Protein AF-A0A8T3R596-F1 (afdb_monomer)

Sequence (151 aa):
DDLPDYHGGFSETDIDGLLQMLDVNSMGWAAFLAPIVMGNPDRPDLTSDLETTFCSIDPLMARQFAQVTFLADNRADLPKVTIPSLIIQCRDDAVASMDVGLFVHREVPDSTFRVIEATGHCPHVSHPQATVATIREYLAEQDRAGLVATP

Radius of gyration: 17.3 Å; Cα contacts (8 Å, |Δi|>4): 180; chains: 1; bounding box: 36×36×44 Å

Secondary structure (DSSP, 8-state):
-BTTTB--S--HHHHHHHHHHHHH-HHHHHHHHHHHHH--TT-HHHHHHHHHHHHHS-HHHHHHHHHHHHS---GGGGGG--S-EEEEEEEE-SSS-HHHHHHHHHHSTTEEEEEEEEESS-HHHHSHHHHHHHHHHHHHHHHHTT-S---

pLDDT: mean 93.58, std 8.23, range [47.66, 98.75]

Mean predicted aligned error: 4.13 Å

Structure (mmCIF, N/CA/C/O backbone):
data_AF-A0A8T3R596-F1
#
_entry.id   AF-A0A8T3R596-F1
#
loop_
_atom_site.group_PDB
_atom_site.id
_atom_site.type_symbol
_atom_site.label_atom_id
_atom_site.label_alt_id
_atom_site.label_comp_id
_atom_site.label_asym_id
_atom_site.label_entity_id
_atom_site.label_seq_id
_atom_site.pdbx_PDB_ins_code
_atom_site.Cartn_x
_atom_site.Cartn_y
_atom_site.Cartn_z
_atom_site.occupancy
_atom_site.B_iso_or_equiv
_atom_site.auth_seq_id
_atom_site.auth_comp_id
_atom_site.auth_asym_id
_atom_site.auth_atom_id
_atom_site.pdbx_PDB_model_num
ATOM 1 N N . ASP A 1 1 ? -2.476 -17.538 -3.553 1.00 83.19 1 ASP A N 1
ATOM 2 C CA . ASP A 1 1 ? -3.929 -17.691 -3.341 1.00 83.19 1 ASP A CA 1
ATOM 3 C C . ASP A 1 1 ? -4.226 -18.880 -2.456 1.00 83.19 1 ASP A C 1
ATOM 5 O O . ASP A 1 1 ? -3.567 -19.895 -2.618 1.00 83.19 1 ASP A O 1
ATOM 9 N N . ASP A 1 2 ? -5.240 -18.759 -1.600 1.00 84.19 2 ASP A N 1
ATOM 10 C CA . ASP A 1 2 ? -5.855 -19.874 -0.866 1.00 84.19 2 ASP A CA 1
ATOM 11 C C . ASP A 1 2 ? -7.365 -19.821 -1.121 1.00 84.19 2 ASP A C 1
ATOM 13 O O . ASP A 1 2 ? -8.157 -19.374 -0.290 1.00 84.19 2 ASP A O 1
ATOM 17 N N . LEU A 1 3 ? -7.763 -20.184 -2.342 1.00 83.00 3 LEU A N 1
ATOM 18 C CA . LEU A 1 3 ? -9.156 -20.095 -2.779 1.00 83.00 3 LEU A CA 1
ATOM 19 C C . LEU A 1 3 ? -10.040 -21.137 -2.061 1.00 83.00 3 LEU A C 1
ATOM 21 O O . LEU A 1 3 ? -9.603 -22.272 -1.862 1.00 83.00 3 LEU A O 1
ATOM 25 N N . PRO A 1 4 ? -11.305 -20.798 -1.741 1.00 82.25 4 PRO A N 1
ATOM 26 C CA . PRO A 1 4 ? -11.995 -19.548 -2.082 1.00 82.25 4 PRO A CA 1
ATOM 27 C C . PRO A 1 4 ? -11.765 -18.406 -1.076 1.00 82.25 4 PRO A C 1
ATOM 29 O O . PRO A 1 4 ? -12.270 -17.308 -1.291 1.00 82.25 4 PRO A O 1
ATOM 32 N N . ASP A 1 5 ? -11.039 -18.657 0.013 1.00 83.25 5 ASP A N 1
ATOM 33 C CA . ASP A 1 5 ? -11.013 -17.787 1.193 1.00 83.25 5 ASP A CA 1
ATOM 34 C C . ASP A 1 5 ? -10.098 -16.559 1.037 1.00 83.25 5 ASP A C 1
ATOM 36 O O . ASP A 1 5 ? -10.321 -15.531 1.690 1.00 83.25 5 ASP A O 1
ATOM 40 N N . TYR A 1 6 ? -9.087 -16.648 0.165 1.00 86.31 6 TYR A N 1
ATOM 41 C CA . TYR A 1 6 ? -8.141 -15.571 -0.121 1.00 86.31 6 TYR A CA 1
ATOM 42 C C . TYR A 1 6 ? -7.641 -15.578 -1.573 1.00 86.31 6 TYR A C 1
ATOM 44 O O . TYR A 1 6 ? -7.095 -16.574 -2.056 1.00 86.31 6 TYR A O 1
ATOM 52 N N . HIS A 1 7 ? -7.745 -14.422 -2.230 1.00 87.81 7 HIS A N 1
ATOM 53 C CA . HIS A 1 7 ? -7.169 -14.139 -3.544 1.00 87.81 7 HIS A CA 1
ATOM 54 C C . HIS A 1 7 ? -6.186 -12.963 -3.419 1.00 87.81 7 HIS A C 1
ATOM 56 O O . HIS A 1 7 ? -6.585 -11.847 -3.091 1.00 87.81 7 HIS A O 1
ATOM 62 N N . GLY A 1 8 ? -4.893 -13.231 -3.625 1.00 81.62 8 GLY A N 1
ATOM 63 C CA . GLY A 1 8 ? -3.792 -12.307 -3.332 1.00 81.62 8 GLY A CA 1
ATOM 64 C C . GLY A 1 8 ? -3.359 -11.424 -4.502 1.00 81.62 8 GLY A C 1
ATOM 65 O O . GLY A 1 8 ? -2.622 -10.468 -4.293 1.00 81.62 8 GLY A O 1
ATOM 66 N N . GLY A 1 9 ? -3.810 -11.718 -5.724 1.00 84.12 9 GLY A N 1
ATOM 67 C CA . GLY A 1 9 ? -3.578 -10.887 -6.911 1.00 84.12 9 GLY A CA 1
ATOM 68 C C . GLY A 1 9 ? -2.276 -11.155 -7.676 1.00 84.12 9 GLY A C 1
ATOM 69 O O . GLY A 1 9 ? -2.250 -10.919 -8.880 1.00 84.12 9 GLY A O 1
ATOM 70 N N . PHE A 1 10 ? -1.242 -11.708 -7.035 1.00 86.75 10 PHE A N 1
ATOM 71 C CA . PHE A 1 10 ? -0.033 -12.201 -7.709 1.00 86.75 10 PHE A CA 1
ATOM 72 C C . PHE A 1 10 ? 0.050 -13.723 -7.655 1.00 86.75 10 PHE A C 1
ATOM 74 O O . PHE A 1 10 ? -0.213 -14.334 -6.614 1.00 86.75 10 PHE A O 1
ATOM 81 N N . SER A 1 11 ? 0.481 -14.333 -8.759 1.00 89.25 11 SER A N 1
ATOM 82 C CA . SER A 1 11 ? 0.913 -15.726 -8.740 1.00 89.25 11 SER A CA 1
ATOM 83 C C . SER A 1 11 ? 2.348 -15.847 -8.220 1.00 89.25 11 SER A C 1
ATOM 85 O O . SER A 1 11 ? 3.142 -14.908 -8.295 1.00 89.25 11 SER A O 1
ATOM 87 N N . GLU A 1 12 ? 2.709 -17.033 -7.731 1.00 90.19 12 GLU A N 1
ATOM 88 C CA . GLU A 1 12 ? 4.091 -17.353 -7.343 1.00 90.19 12 GLU A CA 1
ATOM 89 C C . GLU A 1 12 ? 5.067 -17.107 -8.506 1.00 90.19 12 GLU A C 1
ATOM 91 O O . GLU A 1 12 ? 6.125 -16.516 -8.320 1.00 90.19 12 GLU A O 1
ATOM 96 N N . THR A 1 13 ? 4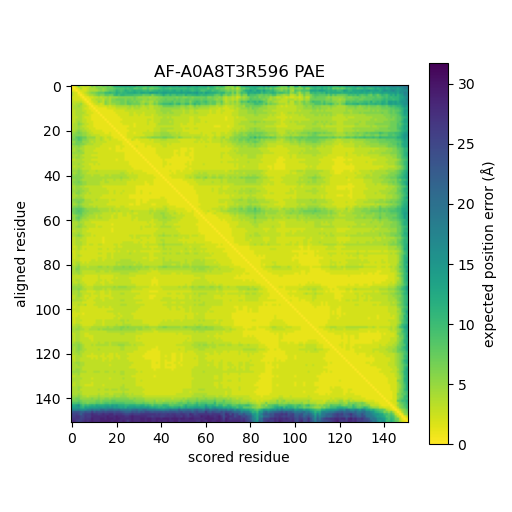.661 -17.449 -9.733 1.00 93.06 13 THR A N 1
ATOM 97 C CA . THR A 1 13 ? 5.460 -17.218 -10.944 1.00 93.06 13 THR A CA 1
ATOM 98 C C . THR A 1 13 ? 5.676 -15.731 -11.239 1.00 93.06 13 THR A C 1
ATOM 100 O O . THR A 1 13 ? 6.760 -15.361 -11.693 1.00 93.06 13 THR A O 1
ATOM 103 N N . ASP A 1 14 ? 4.691 -14.870 -10.966 1.00 91.44 14 ASP A N 1
ATOM 104 C CA . ASP A 1 14 ? 4.853 -13.419 -11.133 1.00 91.44 14 ASP A CA 1
ATOM 105 C C . ASP A 1 14 ? 5.892 -12.871 -10.147 1.00 91.44 14 ASP A C 1
ATOM 107 O O . ASP A 1 14 ? 6.769 -12.092 -10.530 1.00 91.44 14 ASP A O 1
ATOM 111 N N . ILE A 1 15 ? 5.832 -13.315 -8.886 1.00 92.88 15 ILE A N 1
ATOM 112 C CA . ILE A 1 15 ? 6.776 -12.906 -7.838 1.00 92.88 15 ILE A CA 1
ATOM 113 C C . ILE A 1 15 ? 8.187 -13.411 -8.159 1.00 92.88 15 ILE A C 1
ATOM 115 O O . ILE A 1 15 ? 9.141 -12.632 -8.108 1.00 92.88 15 ILE A O 1
ATOM 119 N N . ASP A 1 16 ? 8.332 -14.676 -8.552 1.00 93.94 16 ASP A N 1
ATOM 120 C CA . ASP A 1 16 ? 9.619 -15.242 -8.962 1.00 93.94 16 ASP A CA 1
ATOM 121 C C . ASP A 1 16 ? 10.227 -14.470 -10.138 1.00 93.94 16 ASP A C 1
ATOM 123 O O . ASP A 1 16 ? 11.421 -14.156 -10.129 1.00 93.94 16 ASP A O 1
ATOM 127 N N . GLY A 1 17 ? 9.406 -14.098 -11.124 1.00 93.88 17 GLY A N 1
ATOM 128 C CA . GLY A 1 17 ? 9.829 -13.281 -12.259 1.00 93.88 17 GLY A CA 1
ATOM 129 C C . GLY A 1 17 ? 10.319 -11.890 -11.843 1.00 93.88 17 GLY A C 1
ATOM 130 O O . GLY A 1 17 ? 11.370 -11.442 -12.310 1.00 93.88 17 GLY A O 1
ATOM 131 N N . LEU A 1 18 ? 9.607 -11.222 -10.927 1.00 92.69 18 LEU A N 1
ATOM 132 C CA . LEU A 1 18 ? 10.021 -9.932 -10.363 1.00 92.69 18 LEU A CA 1
ATOM 133 C C . LEU A 1 18 ? 11.375 -10.035 -9.646 1.00 92.69 18 LEU A C 1
ATOM 135 O O . LEU A 1 18 ? 12.257 -9.200 -9.859 1.00 92.69 18 LEU A O 1
ATOM 139 N N . LEU A 1 19 ? 11.560 -11.069 -8.823 1.00 94.31 19 LEU A N 1
ATOM 140 C CA . LEU A 1 19 ? 12.800 -11.291 -8.081 1.00 94.31 19 LEU A CA 1
ATOM 141 C C . LEU A 1 19 ? 13.968 -11.651 -9.009 1.00 94.31 19 LEU A C 1
ATOM 143 O O . LEU A 1 19 ? 15.070 -11.133 -8.832 1.00 94.31 19 LEU A O 1
ATOM 147 N N . GLN A 1 20 ? 13.729 -12.476 -10.030 1.00 94.44 20 GLN A N 1
ATOM 148 C CA . GLN A 1 20 ? 14.736 -12.806 -11.037 1.00 94.44 20 GLN A CA 1
ATOM 149 C C . GLN A 1 20 ? 15.153 -11.570 -11.844 1.00 94.44 20 GLN A C 1
ATOM 151 O O . GLN A 1 20 ? 16.330 -11.416 -12.169 1.00 94.44 20 GLN A O 1
ATOM 156 N N . MET A 1 21 ? 14.215 -10.670 -12.159 1.00 93.50 21 MET A N 1
ATOM 157 C CA . MET A 1 21 ? 14.523 -9.442 -12.891 1.00 93.50 21 MET A CA 1
ATOM 158 C C . MET A 1 21 ? 15.465 -8.530 -12.096 1.00 93.50 21 MET A C 1
ATOM 160 O O . MET A 1 21 ? 16.396 -7.988 -12.684 1.00 93.50 21 MET A O 1
ATOM 164 N N . LEU A 1 22 ? 15.300 -8.426 -10.772 1.00 92.44 22 LEU A N 1
ATOM 165 C CA . LEU A 1 22 ? 16.245 -7.710 -9.902 1.00 92.44 22 LEU A CA 1
ATOM 166 C C . LEU A 1 22 ? 17.667 -8.287 -9.969 1.00 92.44 22 LEU A C 1
ATOM 168 O O . LEU A 1 22 ? 18.625 -7.516 -9.954 1.00 92.44 22 LEU A O 1
ATOM 172 N N . ASP A 1 23 ? 17.803 -9.614 -10.074 1.00 90.25 23 ASP A N 1
ATOM 173 C CA . ASP A 1 23 ? 19.107 -10.291 -10.124 1.00 90.25 23 ASP A CA 1
ATOM 174 C C . ASP A 1 23 ? 19.872 -10.005 -11.430 1.00 90.25 23 ASP A C 1
ATOM 176 O O . ASP A 1 23 ? 21.104 -9.964 -11.434 1.00 90.25 23 ASP A O 1
ATOM 180 N N . VAL A 1 24 ? 19.159 -9.802 -12.545 1.00 93.44 24 VAL A N 1
ATOM 181 C CA . VAL A 1 24 ? 19.770 -9.648 -13.880 1.00 93.44 24 VAL A CA 1
ATOM 182 C C . VAL A 1 24 ? 19.741 -8.217 -14.424 1.00 93.44 24 VAL A C 1
ATOM 184 O O . VAL A 1 24 ? 20.593 -7.865 -15.241 1.00 93.44 24 VAL A O 1
ATOM 187 N N . ASN A 1 25 ? 18.768 -7.395 -14.018 1.00 93.56 25 ASN A N 1
ATOM 188 C CA . ASN A 1 25 ? 18.597 -6.009 -14.456 1.00 93.56 25 ASN A CA 1
ATOM 189 C C . ASN A 1 25 ? 17.711 -5.200 -13.483 1.00 93.56 25 ASN A C 1
ATOM 191 O O . ASN A 1 25 ? 16.501 -5.067 -13.681 1.00 93.56 25 ASN A O 1
ATOM 195 N N . SER A 1 26 ? 18.333 -4.579 -12.477 1.00 92.38 26 SER A N 1
ATOM 196 C CA . SER A 1 26 ? 17.639 -3.741 -11.488 1.00 92.38 26 SER A CA 1
ATOM 197 C C . SER A 1 26 ? 16.952 -2.505 -12.086 1.00 92.38 26 SER A C 1
ATOM 199 O O . SER A 1 26 ? 15.852 -2.161 -11.663 1.00 92.38 26 SER A O 1
ATOM 201 N N . MET A 1 27 ? 17.549 -1.860 -13.096 1.00 93.88 27 MET A N 1
ATOM 202 C CA . MET A 1 27 ? 16.931 -0.712 -13.782 1.00 93.88 27 MET A CA 1
ATOM 203 C C . MET A 1 27 ? 15.686 -1.135 -14.568 1.00 93.88 27 MET A C 1
ATOM 205 O O . MET A 1 27 ? 14.661 -0.464 -14.525 1.00 93.88 27 MET A O 1
ATOM 209 N N . GLY A 1 28 ? 15.757 -2.276 -15.258 1.00 94.62 28 GLY A N 1
ATOM 210 C CA . GLY A 1 28 ? 14.614 -2.855 -15.967 1.00 94.62 28 GLY A CA 1
ATOM 211 C C . GLY A 1 28 ? 13.488 -3.246 -15.015 1.00 94.62 28 GLY A C 1
ATOM 212 O O . GLY A 1 28 ? 12.325 -2.989 -15.313 1.00 94.62 28 GLY A O 1
ATOM 213 N N . TRP A 1 29 ? 13.834 -3.792 -13.847 1.00 95.69 29 TRP A N 1
ATOM 214 C CA . TRP A 1 29 ? 12.872 -4.053 -12.781 1.00 95.69 29 TRP A CA 1
ATOM 215 C C . TRP A 1 29 ? 12.195 -2.773 -12.285 1.00 95.69 29 TRP A C 1
ATOM 217 O O . TRP A 1 29 ? 10.972 -2.746 -12.165 1.00 95.69 29 TRP A O 1
ATOM 227 N N . ALA A 1 30 ? 12.958 -1.700 -12.055 1.00 95.31 30 ALA A N 1
ATOM 228 C CA . ALA A 1 30 ? 12.407 -0.420 -11.618 1.00 95.31 30 ALA A CA 1
ATOM 229 C C . ALA A 1 30 ? 11.426 0.156 -12.651 1.00 95.31 30 ALA A C 1
ATOM 231 O O . ALA A 1 30 ? 10.294 0.487 -12.297 1.00 95.31 30 ALA A O 1
ATOM 232 N N . ALA A 1 31 ? 11.828 0.194 -13.925 1.00 95.56 31 ALA A N 1
ATOM 233 C CA . ALA A 1 31 ? 11.000 0.677 -15.030 1.00 95.56 31 ALA A CA 1
ATOM 234 C C . ALA A 1 31 ? 9.739 -0.179 -15.255 1.00 95.56 31 ALA A C 1
ATOM 236 O O . ALA A 1 31 ? 8.712 0.325 -15.708 1.00 95.56 31 ALA A O 1
ATOM 237 N N . PHE A 1 32 ? 9.798 -1.475 -14.935 1.00 95.06 32 PHE A N 1
ATOM 238 C CA . PHE A 1 32 ? 8.648 -2.373 -15.008 1.00 95.06 32 PHE A CA 1
ATOM 239 C C . PHE A 1 32 ? 7.679 -2.176 -13.835 1.00 95.06 32 PHE A C 1
ATOM 241 O O . PHE A 1 32 ? 6.472 -2.057 -14.041 1.00 95.06 32 PHE A O 1
ATOM 248 N N . LEU A 1 33 ? 8.191 -2.144 -12.602 1.00 94.94 33 LEU A N 1
ATOM 249 C CA . LEU A 1 33 ? 7.357 -2.171 -11.402 1.00 94.94 33 LEU A CA 1
ATOM 250 C C . LEU A 1 33 ? 6.782 -0.795 -11.039 1.00 94.94 33 LEU A C 1
ATOM 252 O O . LEU A 1 33 ? 5.636 -0.714 -10.596 1.00 94.94 33 LEU A O 1
ATOM 256 N N . ALA A 1 34 ? 7.536 0.290 -11.237 1.00 97.12 34 ALA A N 1
ATOM 257 C CA . ALA A 1 34 ? 7.098 1.643 -10.892 1.00 97.12 34 ALA A CA 1
ATOM 258 C C . ALA A 1 34 ? 5.724 2.034 -11.484 1.00 97.12 34 ALA A C 1
ATOM 260 O O . ALA A 1 34 ? 4.880 2.498 -10.713 1.00 97.12 34 ALA A O 1
ATOM 261 N N . PRO A 1 35 ? 5.424 1.829 -12.785 1.00 96.44 35 PRO A N 1
ATOM 262 C CA . PRO A 1 35 ? 4.110 2.173 -13.336 1.00 96.44 35 PRO A CA 1
ATOM 263 C C . PRO A 1 35 ? 2.969 1.314 -12.775 1.00 96.44 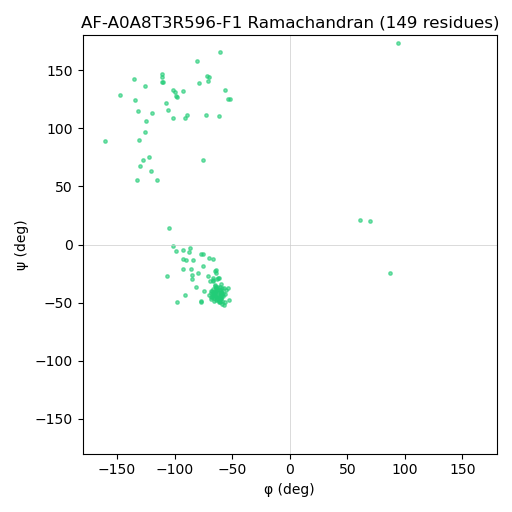35 PRO A C 1
ATOM 265 O O . PRO A 1 35 ? 1.852 1.815 -12.646 1.00 96.44 35 PRO A O 1
ATOM 268 N N . ILE A 1 36 ? 3.234 0.054 -12.410 1.00 95.31 36 ILE A N 1
ATOM 269 C CA . ILE A 1 36 ? 2.239 -0.843 -11.798 1.00 95.31 36 ILE A CA 1
ATOM 270 C C . ILE A 1 36 ? 1.886 -0.348 -10.391 1.00 95.31 36 ILE A C 1
ATOM 272 O O . ILE A 1 36 ? 0.711 -0.224 -10.053 1.00 95.31 36 ILE A O 1
ATOM 276 N N . VAL A 1 37 ? 2.904 -0.020 -9.591 1.00 96.69 37 VAL A N 1
ATOM 277 C CA . VAL A 1 37 ? 2.739 0.483 -8.220 1.00 96.69 37 VAL A CA 1
ATOM 278 C C . VAL A 1 37 ? 2.093 1.870 -8.219 1.00 96.69 37 VAL A C 1
ATOM 280 O O . VAL A 1 37 ? 1.176 2.123 -7.440 1.00 96.69 37 VAL A O 1
ATOM 283 N N . MET A 1 38 ? 2.540 2.779 -9.088 1.00 98.12 38 MET A N 1
ATOM 284 C CA . MET A 1 38 ? 2.026 4.149 -9.109 1.00 98.12 38 MET A CA 1
ATOM 285 C C . MET A 1 38 ? 0.623 4.237 -9.721 1.00 98.12 38 MET A C 1
ATOM 287 O O . MET A 1 38 ? -0.208 4.986 -9.219 1.00 98.12 38 MET A O 1
ATOM 291 N N . GLY A 1 39 ? 0.335 3.498 -10.797 1.00 97.12 39 GLY A N 1
ATOM 292 C CA . GLY A 1 39 ? -1.012 3.402 -11.373 1.00 97.12 39 GLY A CA 1
ATOM 293 C C . GLY A 1 39 ? -1.607 4.726 -11.876 1.00 97.12 39 GLY A C 1
ATOM 294 O O . GLY A 1 39 ? -2.824 4.850 -11.989 1.00 97.12 39 GLY A O 1
ATOM 295 N N . ASN A 1 40 ? -0.792 5.749 -12.159 1.00 97.12 40 ASN A N 1
ATOM 296 C CA . ASN A 1 40 ? -1.266 7.072 -12.585 1.00 97.12 40 ASN A CA 1
ATOM 297 C C . ASN A 1 40 ? -0.684 7.475 -13.954 1.00 97.12 40 ASN A C 1
ATOM 299 O O . ASN A 1 40 ? 0.195 8.337 -14.007 1.00 97.12 40 ASN A O 1
ATOM 303 N N . PRO A 1 41 ? -1.174 6.899 -15.071 1.00 94.81 41 PRO A N 1
ATOM 304 C CA . PRO A 1 41 ? -0.632 7.167 -16.408 1.00 94.81 41 PRO A CA 1
ATOM 305 C C . PRO A 1 41 ? -0.775 8.635 -16.839 1.00 94.81 41 PRO A C 1
ATOM 307 O O . PRO A 1 41 ? 0.076 9.148 -17.559 1.00 94.81 41 PRO A O 1
ATOM 310 N N . ASP A 1 42 ? -1.799 9.335 -16.343 1.00 96.44 42 ASP A N 1
ATOM 311 C CA . ASP A 1 42 ? -2.027 10.760 -16.626 1.00 96.44 42 ASP A CA 1
ATOM 312 C C . ASP A 1 42 ? -1.073 11.697 -15.859 1.00 96.44 42 ASP A C 1
ATOM 314 O O . ASP A 1 42 ? -1.059 12.906 -16.093 1.00 96.44 42 ASP A O 1
ATOM 318 N N . ARG A 1 43 ? -0.280 11.161 -14.920 1.00 97.12 43 ARG A N 1
ATOM 319 C CA . ARG A 1 43 ? 0.721 11.893 -14.124 1.00 97.12 43 ARG A CA 1
ATOM 320 C C . ARG A 1 43 ? 2.067 11.156 -14.169 1.00 97.12 43 ARG A C 1
ATOM 322 O O . ARG A 1 43 ? 2.504 10.617 -13.150 1.00 97.12 43 ARG A O 1
ATOM 329 N N . PRO A 1 44 ? 2.724 11.116 -15.342 1.00 96.62 44 PRO A N 1
ATOM 330 C CA . PRO A 1 44 ? 3.920 10.304 -15.567 1.00 96.62 44 PRO A CA 1
ATOM 331 C C . PRO A 1 44 ? 5.094 10.680 -14.655 1.00 96.62 44 PRO A C 1
ATOM 333 O O . PRO A 1 44 ? 5.865 9.800 -14.279 1.00 96.62 44 PRO A O 1
ATOM 336 N N . ASP A 1 45 ? 5.187 11.944 -14.232 1.00 98.06 45 ASP A N 1
ATOM 337 C CA . ASP A 1 45 ? 6.236 12.417 -13.320 1.00 98.06 45 ASP A CA 1
ATOM 338 C C . ASP A 1 45 ? 6.259 11.622 -12.004 1.00 98.06 45 ASP A C 1
ATOM 340 O O . ASP A 1 45 ? 7.325 11.250 -11.529 1.00 98.06 45 ASP A O 1
ATOM 344 N N . LEU A 1 46 ? 5.089 11.243 -11.468 1.00 98.12 46 LEU A N 1
ATOM 345 C CA . LEU A 1 46 ? 5.007 10.437 -10.243 1.00 98.12 46 LEU A CA 1
ATOM 346 C C . LEU A 1 46 ? 5.628 9.046 -10.424 1.00 98.12 46 LEU A C 1
ATOM 348 O O . LEU A 1 46 ? 6.258 8.512 -9.514 1.00 98.12 46 LEU A O 1
ATOM 352 N N . THR A 1 47 ? 5.444 8.456 -11.607 1.00 97.88 47 THR A N 1
ATOM 353 C CA . THR A 1 47 ? 6.049 7.163 -11.948 1.00 97.88 47 THR A CA 1
ATOM 354 C C . THR A 1 47 ? 7.556 7.313 -12.124 1.00 97.88 47 THR A C 1
ATOM 356 O O . THR A 1 47 ? 8.306 6.504 -11.589 1.00 97.88 47 THR A O 1
ATOM 359 N N . SER A 1 48 ? 7.998 8.370 -12.812 1.00 97.69 48 SER A N 1
ATOM 360 C CA . SER A 1 48 ? 9.420 8.676 -13.011 1.00 97.69 48 SER A CA 1
ATOM 361 C C . SER A 1 48 ? 10.156 8.894 -11.684 1.00 97.69 48 SER A C 1
ATOM 363 O O . SER A 1 48 ? 11.279 8.418 -11.507 1.00 97.69 48 SER A O 1
ATOM 365 N N . ASP A 1 49 ? 9.529 9.582 -10.729 1.00 97.50 49 ASP A N 1
ATOM 366 C CA . ASP A 1 49 ? 10.092 9.806 -9.395 1.00 97.50 49 ASP A CA 1
ATOM 367 C C . ASP A 1 49 ? 10.219 8.492 -8.607 1.00 97.50 49 ASP A C 1
ATOM 369 O O . ASP A 1 49 ? 11.239 8.237 -7.953 1.00 97.50 49 ASP A O 1
ATOM 373 N N . LEU A 1 50 ? 9.210 7.617 -8.701 1.00 97.50 50 LEU A N 1
ATOM 374 C CA . LEU A 1 50 ? 9.242 6.298 -8.070 1.00 97.50 50 LEU A CA 1
ATOM 375 C C . LEU A 1 50 ? 10.309 5.390 -8.700 1.00 97.50 50 LEU A C 1
ATOM 377 O O . LEU A 1 50 ? 11.076 4.755 -7.978 1.00 97.50 50 LEU A O 1
ATOM 381 N N . GLU A 1 51 ? 10.409 5.372 -10.029 1.00 97.25 51 GLU A N 1
ATOM 382 C CA . GLU A 1 51 ? 11.447 4.638 -10.759 1.00 97.25 51 GLU A CA 1
ATOM 383 C C . GLU A 1 51 ? 12.847 5.122 -10.365 1.00 97.25 51 GLU A C 1
ATOM 385 O O . GLU A 1 51 ? 13.724 4.315 -10.055 1.00 97.25 51 GLU A O 1
ATOM 390 N N . THR A 1 52 ? 13.048 6.441 -10.300 1.00 96.62 52 THR A N 1
ATOM 391 C CA . THR A 1 52 ? 14.314 7.042 -9.858 1.00 96.62 52 THR A CA 1
ATOM 392 C C . THR A 1 52 ? 14.658 6.610 -8.435 1.00 96.62 52 THR A C 1
ATOM 394 O O . THR A 1 52 ? 15.807 6.272 -8.145 1.00 96.62 52 THR A O 1
ATOM 397 N N . THR A 1 53 ? 13.656 6.564 -7.554 1.00 94.62 53 THR A N 1
ATOM 398 C CA . THR A 1 53 ? 13.821 6.086 -6.178 1.00 94.62 53 THR A CA 1
ATOM 399 C C . THR A 1 53 ? 14.273 4.630 -6.166 1.00 94.62 53 THR A C 1
ATOM 401 O O . THR A 1 53 ? 15.285 4.329 -5.538 1.00 94.62 53 THR A O 1
ATOM 404 N N . PHE A 1 54 ? 13.609 3.740 -6.905 1.00 94.69 54 PHE A N 1
ATOM 405 C CA . PHE A 1 54 ? 14.013 2.335 -7.019 1.00 94.69 54 PHE A CA 1
ATOM 406 C C . PHE A 1 54 ? 15.434 2.170 -7.569 1.00 94.69 54 PHE A C 1
ATOM 408 O O . PHE A 1 54 ? 16.222 1.420 -6.996 1.00 94.69 54 PHE A O 1
ATOM 415 N N . CYS A 1 55 ? 15.798 2.922 -8.610 1.00 93.88 55 CYS A N 1
ATOM 416 C CA . CYS A 1 55 ? 17.144 2.915 -9.186 1.00 93.88 55 CYS A CA 1
ATOM 417 C C . CYS A 1 55 ? 18.232 3.422 -8.223 1.00 93.88 55 CYS A C 1
ATOM 419 O O . CYS A 1 55 ? 19.407 3.111 -8.413 1.00 93.88 55 CYS A O 1
ATOM 421 N N . SER A 1 56 ? 17.865 4.206 -7.204 1.00 93.88 56 SER A N 1
ATOM 422 C CA . SER A 1 56 ? 18.807 4.740 -6.212 1.00 93.88 56 SER A CA 1
ATOM 423 C C . SER A 1 56 ? 19.123 3.773 -5.064 1.00 93.88 56 SER A C 1
ATOM 425 O O . SER A 1 56 ? 20.076 4.004 -4.316 1.00 93.88 56 SER A O 1
ATOM 427 N N . ILE A 1 57 ? 18.343 2.697 -4.911 1.00 91.69 57 ILE A N 1
ATOM 428 C CA . ILE A 1 57 ? 18.536 1.700 -3.855 1.00 91.69 57 ILE A CA 1
ATOM 429 C C . ILE A 1 57 ? 19.677 0.762 -4.259 1.00 91.69 57 ILE A C 1
ATOM 431 O O . ILE A 1 57 ? 19.768 0.330 -5.408 1.00 91.69 57 ILE A O 1
ATOM 435 N N . ASP A 1 58 ? 20.540 0.412 -3.301 1.00 93.69 58 ASP A N 1
ATOM 436 C CA . ASP A 1 58 ? 21.556 -0.622 -3.510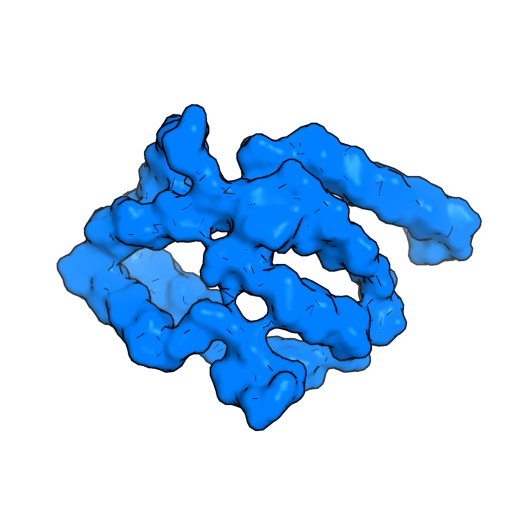 1.00 93.69 58 ASP A CA 1
ATOM 437 C C . ASP A 1 58 ? 20.896 -1.926 -4.016 1.00 93.69 58 ASP A C 1
ATOM 439 O O . ASP A 1 58 ? 19.980 -2.425 -3.357 1.00 93.69 58 ASP A O 1
ATOM 443 N N . PRO A 1 59 ? 21.327 -2.503 -5.156 1.00 90.75 59 PRO A N 1
ATOM 444 C CA . PRO A 1 59 ? 20.638 -3.644 -5.757 1.00 90.75 59 PRO A CA 1
ATOM 445 C C . PRO A 1 59 ? 20.552 -4.876 -4.850 1.00 90.75 59 PRO A C 1
ATOM 447 O O . PRO A 1 59 ? 19.545 -5.583 -4.878 1.00 90.75 59 PRO A O 1
ATOM 450 N N . LEU A 1 60 ? 21.571 -5.128 -4.019 1.00 91.44 60 LEU A N 1
ATOM 451 C CA . LEU A 1 60 ? 21.551 -6.248 -3.080 1.00 91.44 60 LEU A CA 1
ATOM 452 C C . LEU A 1 60 ? 20.508 -6.008 -1.981 1.00 91.44 60 LEU A C 1
ATOM 454 O O . LEU A 1 60 ? 19.751 -6.919 -1.6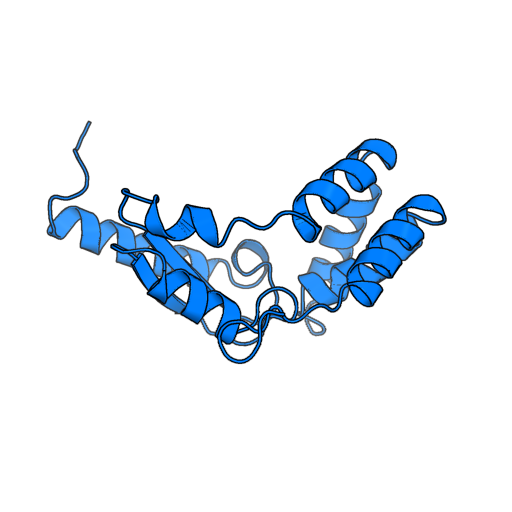42 1.00 91.44 60 LEU A O 1
ATOM 458 N N . MET A 1 61 ? 20.425 -4.782 -1.461 1.00 93.56 61 MET A N 1
ATOM 459 C CA . MET A 1 61 ? 19.399 -4.399 -0.486 1.00 93.56 61 MET A CA 1
ATOM 460 C C . MET A 1 61 ? 17.995 -4.413 -1.097 1.00 93.56 61 MET A C 1
ATOM 462 O O . MET A 1 61 ? 17.077 -4.945 -0.477 1.00 93.56 61 MET A O 1
ATOM 466 N N . ALA A 1 62 ? 17.822 -3.899 -2.319 1.00 92.12 62 ALA A N 1
ATOM 467 C CA . ALA A 1 62 ? 16.551 -3.938 -3.042 1.00 92.12 62 ALA A CA 1
ATOM 468 C C . ALA A 1 62 ? 16.069 -5.382 -3.224 1.00 92.12 62 ALA A C 1
ATOM 470 O O . ALA A 1 62 ? 14.910 -5.695 -2.955 1.00 92.12 62 ALA A O 1
ATOM 471 N N . ARG A 1 63 ? 16.983 -6.285 -3.599 1.00 93.81 63 ARG A N 1
ATOM 472 C CA . ARG A 1 63 ? 16.699 -7.709 -3.771 1.00 93.81 63 ARG A CA 1
ATOM 473 C C . ARG A 1 63 ? 16.250 -8.385 -2.484 1.00 93.81 63 ARG A C 1
ATOM 475 O O . ARG A 1 63 ? 15.269 -9.126 -2.516 1.00 93.81 63 ARG A O 1
ATOM 482 N N . GLN A 1 64 ? 16.951 -8.140 -1.378 1.00 94.88 64 GLN A N 1
ATOM 483 C CA . GLN A 1 64 ? 16.593 -8.682 -0.065 1.00 94.88 64 GLN A CA 1
ATOM 484 C C . GLN A 1 64 ? 15.255 -8.123 0.424 1.00 94.88 64 GLN A C 1
ATOM 486 O O . GLN A 1 64 ? 14.407 -8.882 0.889 1.00 94.88 64 GLN A O 1
ATOM 491 N N . PHE A 1 65 ? 15.045 -6.813 0.275 1.00 94.38 65 PHE A N 1
ATOM 492 C CA . PHE A 1 65 ? 13.816 -6.142 0.684 1.00 94.38 65 PHE A CA 1
ATOM 493 C C . PHE A 1 65 ? 12.602 -6.633 -0.114 1.00 94.38 65 PHE A C 1
ATOM 495 O O . PHE A 1 65 ? 11.575 -6.967 0.474 1.00 94.38 65 PHE A O 1
ATOM 502 N N . ALA A 1 66 ? 12.729 -6.767 -1.436 1.00 93.69 66 ALA A N 1
ATOM 503 C CA . ALA A 1 66 ? 11.687 -7.342 -2.283 1.00 93.69 66 ALA A CA 1
ATOM 504 C C . ALA A 1 66 ? 11.358 -8.787 -1.877 1.00 93.69 66 ALA A C 1
ATOM 506 O O . ALA A 1 66 ? 10.190 -9.145 -1.777 1.00 93.69 66 ALA A O 1
ATOM 507 N N . GLN A 1 67 ? 12.376 -9.598 -1.571 1.00 94.50 67 GLN A N 1
ATOM 508 C CA . GLN A 1 67 ? 12.203 -10.979 -1.115 1.00 94.50 67 GLN A CA 1
ATOM 509 C C . GLN A 1 67 ? 11.331 -11.067 0.136 1.00 94.50 67 GLN A C 1
ATOM 511 O O . GLN A 1 67 ? 10.351 -11.804 0.152 1.00 94.50 67 GLN A O 1
ATOM 516 N N . VAL A 1 68 ? 11.672 -10.298 1.173 1.00 95.62 68 VAL A N 1
ATOM 517 C CA . VAL A 1 68 ? 10.908 -10.314 2.426 1.00 95.62 68 VAL A CA 1
ATOM 518 C C . VAL A 1 68 ? 9.540 -9.658 2.274 1.00 95.62 68 VAL A C 1
ATOM 520 O O . VAL A 1 68 ? 8.627 -10.029 2.993 1.00 95.62 68 VAL A O 1
ATOM 523 N N . THR A 1 69 ? 9.377 -8.715 1.346 1.00 93.38 69 THR A N 1
ATOM 524 C CA . THR A 1 69 ? 8.101 -8.019 1.134 1.00 93.38 69 THR A CA 1
ATOM 525 C C . THR A 1 69 ? 7.106 -8.892 0.373 1.00 93.38 69 THR A C 1
ATOM 527 O O . THR A 1 69 ? 5.970 -9.034 0.808 1.00 93.38 69 THR A O 1
ATOM 530 N N . PHE A 1 70 ? 7.519 -9.498 -0.745 1.00 92.38 70 PHE A N 1
ATOM 531 C CA . PHE A 1 70 ? 6.609 -10.252 -1.613 1.00 92.38 70 PHE A CA 1
ATOM 532 C C . PHE A 1 70 ? 6.389 -11.703 -1.171 1.00 92.38 70 PHE A C 1
ATOM 534 O O . PHE A 1 70 ? 5.349 -12.267 -1.487 1.00 92.38 70 PHE A O 1
ATOM 541 N N . LEU A 1 71 ? 7.340 -12.316 -0.454 1.00 93.81 71 LEU A N 1
ATOM 542 C CA . LEU A 1 71 ? 7.223 -13.712 -0.003 1.00 93.81 71 LEU A CA 1
ATOM 543 C C . LEU A 1 71 ? 6.764 -13.854 1.454 1.00 93.81 71 LEU A C 1
ATOM 545 O O . LEU A 1 71 ? 6.569 -14.979 1.917 1.00 93.81 71 LEU A O 1
ATOM 549 N N . ALA A 1 72 ? 6.625 -12.756 2.201 1.00 94.50 72 ALA A N 1
ATOM 550 C CA . ALA A 1 72 ? 6.069 -12.829 3.546 1.00 94.50 72 ALA A CA 1
ATOM 551 C C . ALA A 1 72 ? 4.569 -13.137 3.508 1.00 94.50 72 ALA A C 1
ATOM 553 O O . ALA A 1 72 ? 3.816 -12.583 2.709 1.00 94.50 72 ALA A O 1
ATOM 554 N N . ASP A 1 73 ? 4.135 -13.982 4.441 1.00 94.94 73 ASP A N 1
ATOM 555 C CA . ASP A 1 73 ? 2.727 -14.254 4.700 1.00 94.94 73 ASP A CA 1
ATOM 556 C C . ASP A 1 73 ? 2.414 -13.990 6.175 1.00 94.94 73 ASP A C 1
ATOM 558 O O . ASP A 1 73 ? 2.786 -14.761 7.061 1.00 94.94 73 ASP A O 1
ATOM 562 N N . ASN A 1 74 ? 1.723 -12.880 6.430 1.00 96.06 74 ASN A N 1
ATOM 563 C CA . ASN A 1 74 ? 1.319 -12.453 7.769 1.00 96.06 74 ASN A CA 1
ATOM 564 C C . ASN A 1 74 ? -0.173 -12.680 8.048 1.00 96.06 74 ASN A C 1
ATOM 566 O O . ASN A 1 74 ? -0.700 -12.149 9.025 1.00 96.06 74 ASN A O 1
ATOM 570 N N . ARG A 1 75 ? -0.886 -13.473 7.235 1.00 96.50 75 ARG A N 1
ATOM 571 C CA . ARG A 1 75 ? -2.338 -13.675 7.411 1.00 96.50 75 ARG A CA 1
ATOM 572 C C . ARG A 1 75 ? -2.679 -14.277 8.776 1.00 96.50 75 ARG A C 1
ATOM 574 O O . ARG A 1 75 ? -3.614 -13.831 9.431 1.00 96.50 75 ARG A O 1
ATOM 581 N N . ALA A 1 76 ? -1.859 -15.212 9.258 1.00 97.25 76 ALA A N 1
ATOM 582 C CA . ALA A 1 76 ? -2.005 -15.808 10.589 1.00 97.25 76 ALA A CA 1
ATOM 583 C C . ALA A 1 76 ? -1.675 -14.845 11.751 1.00 97.25 76 ALA A C 1
ATOM 585 O O . ALA A 1 76 ? -1.938 -15.166 12.914 1.00 97.25 76 ALA A O 1
ATOM 586 N N . ASP A 1 77 ? -1.081 -13.685 11.462 1.00 98.19 77 ASP A N 1
ATOM 587 C CA . ASP A 1 77 ? -0.759 -12.660 12.455 1.00 98.19 77 ASP A CA 1
ATOM 588 C C . ASP A 1 77 ? -1.863 -11.606 12.596 1.00 98.19 77 ASP A C 1
ATOM 590 O O . ASP A 1 77 ? -1.953 -10.981 13.651 1.00 98.19 77 ASP A O 1
ATOM 594 N N . LEU A 1 78 ? -2.739 -11.440 11.598 1.00 98.19 78 LEU A N 1
ATOM 595 C CA . LEU A 1 78 ? -3.806 -10.429 11.612 1.00 98.19 78 LEU A CA 1
ATOM 596 C C . LEU A 1 78 ? -4.737 -10.531 12.837 1.00 98.19 78 LEU A C 1
ATOM 598 O O . LEU A 1 78 ? -4.963 -9.500 13.477 1.00 98.19 78 LEU A O 1
ATOM 602 N N . PRO A 1 79 ? -5.176 -11.731 13.282 1.00 98.31 79 PRO A N 1
ATOM 603 C CA . PRO A 1 79 ? -6.005 -11.850 14.486 1.00 98.31 79 PRO A CA 1
ATOM 604 C C . PRO A 1 79 ? -5.280 -11.470 15.786 1.00 98.31 79 PRO A C 1
ATOM 606 O O . PRO A 1 79 ? -5.913 -11.338 16.833 1.00 98.31 79 PRO A O 1
ATOM 609 N N . LYS A 1 80 ? -3.947 -11.325 15.752 1.00 98.38 80 LYS A N 1
ATOM 610 C CA . LYS A 1 80 ? -3.120 -10.945 16.909 1.00 98.38 80 LYS A CA 1
ATOM 611 C C . LYS A 1 80 ? -2.996 -9.426 17.061 1.00 98.38 80 LYS A C 1
ATOM 613 O O . LYS A 1 80 ? -2.420 -8.972 18.047 1.00 98.38 80 LYS A O 1
ATOM 618 N N . VAL A 1 81 ? -3.498 -8.637 16.108 1.00 98.19 81 VAL A N 1
ATOM 619 C CA . VAL A 1 81 ? -3.478 -7.172 16.177 1.00 98.19 81 VAL A CA 1
ATOM 620 C C . VAL A 1 81 ? -4.494 -6.704 17.219 1.00 98.19 81 VAL A C 1
ATOM 622 O O . VAL A 1 81 ? -5.700 -6.826 17.032 1.00 98.19 81 VAL A O 1
ATOM 625 N N . THR A 1 82 ? -3.998 -6.158 18.332 1.00 96.44 82 THR A N 1
ATOM 626 C CA . THR A 1 82 ? -4.830 -5.694 19.459 1.00 96.44 82 THR A CA 1
ATOM 627 C C . THR A 1 82 ? -5.037 -4.181 19.495 1.00 96.44 82 THR A C 1
ATOM 629 O O . THR A 1 82 ? -5.662 -3.678 20.424 1.00 96.44 82 THR A O 1
ATOM 632 N N . ILE A 1 83 ? -4.447 -3.442 18.554 1.00 96.12 83 ILE A N 1
ATOM 633 C CA . ILE A 1 83 ? -4.512 -1.978 18.507 1.00 96.12 83 ILE A CA 1
ATOM 634 C C . ILE A 1 83 ? -5.553 -1.560 17.459 1.00 96.12 83 ILE A C 1
ATOM 636 O O . ILE A 1 83 ? -5.479 -2.071 16.334 1.00 96.12 83 ILE A O 1
ATOM 640 N N . PRO A 1 84 ? -6.469 -0.621 17.780 1.00 96.75 84 PRO A N 1
ATOM 641 C CA . PRO A 1 84 ? -7.424 -0.090 16.813 1.00 96.75 84 PRO A CA 1
ATOM 642 C C . PRO A 1 84 ? -6.718 0.407 15.549 1.00 96.75 84 PRO A C 1
ATOM 644 O O . PRO A 1 84 ? -5.797 1.227 15.622 1.00 96.75 84 PRO A O 1
ATOM 647 N N . SER A 1 85 ? -7.133 -0.089 14.386 1.00 97.81 85 SER A N 1
ATOM 648 C CA . SER A 1 85 ? -6.404 0.103 13.127 1.00 97.81 85 SER A CA 1
ATOM 649 C C . SER A 1 85 ? -7.283 0.694 12.026 1.00 97.81 85 SER A C 1
ATOM 651 O O . SER A 1 85 ? -8.402 0.246 11.802 1.00 97.81 85 SER A O 1
ATOM 653 N N . LEU A 1 86 ? -6.765 1.668 11.276 1.00 98.69 86 LEU A N 1
ATOM 654 C CA . LEU A 1 86 ? -7.400 2.179 10.058 1.00 98.69 86 LEU A CA 1
ATOM 655 C C . LEU A 1 86 ? -6.776 1.515 8.829 1.00 98.69 86 LEU A C 1
ATOM 657 O O . LEU A 1 86 ? -5.566 1.596 8.628 1.00 98.69 86 LEU A O 1
ATOM 661 N N . ILE A 1 87 ? -7.614 0.937 7.974 1.00 98.75 87 ILE A N 1
ATOM 662 C CA . ILE A 1 87 ? -7.243 0.416 6.660 1.00 98.75 87 ILE A CA 1
ATOM 663 C C . ILE A 1 87 ? -7.779 1.389 5.609 1.00 98.75 87 ILE A C 1
ATOM 665 O O . ILE A 1 87 ? -8.994 1.572 5.485 1.00 98.75 87 ILE A O 1
ATOM 669 N N . ILE A 1 88 ? -6.871 2.017 4.860 1.00 98.69 88 ILE A N 1
ATOM 670 C CA . ILE A 1 88 ? -7.200 2.902 3.738 1.00 98.69 88 ILE A CA 1
ATOM 671 C C . ILE A 1 88 ? -6.980 2.121 2.445 1.00 98.69 88 ILE A C 1
ATOM 673 O O . ILE A 1 88 ? -5.842 1.851 2.072 1.00 98.69 88 ILE A O 1
ATOM 677 N N . GLN A 1 89 ? -8.068 1.765 1.772 1.00 98.69 89 GLN A N 1
ATOM 678 C CA . GLN A 1 89 ? -8.050 1.014 0.524 1.00 98.69 89 GLN A CA 1
ATOM 679 C C . GLN A 1 89 ? -8.212 1.958 -0.671 1.00 98.69 89 GLN A C 1
ATOM 681 O O . GLN A 1 89 ? -9.171 2.730 -0.742 1.00 98.69 89 GLN A O 1
ATOM 686 N N . CYS A 1 90 ? -7.309 1.862 -1.643 1.00 98.31 90 CYS A N 1
ATOM 687 C CA . CYS A 1 90 ? -7.482 2.493 -2.950 1.00 98.31 90 CYS A CA 1
ATOM 688 C C . CYS A 1 90 ? -8.551 1.759 -3.767 1.00 98.31 90 CYS A C 1
ATOM 690 O O . CYS A 1 90 ? -8.665 0.533 -3.691 1.00 98.31 90 CYS A O 1
ATOM 692 N N . ARG A 1 91 ? -9.326 2.504 -4.563 1.00 95.62 91 ARG A N 1
ATOM 693 C CA . ARG A 1 91 ? -10.369 1.943 -5.432 1.00 95.62 91 ARG A CA 1
ATOM 694 C C . ARG A 1 91 ? -9.781 0.974 -6.457 1.00 95.62 91 ARG A C 1
ATOM 696 O O . ARG A 1 91 ? -10.310 -0.123 -6.608 1.00 95.62 91 ARG A O 1
ATOM 703 N N . ASP A 1 92 ? -8.695 1.391 -7.102 1.00 94.50 92 ASP A N 1
ATOM 704 C CA . ASP A 1 92 ? -8.034 0.657 -8.179 1.00 94.50 92 ASP A CA 1
ATOM 705 C C . ASP A 1 92 ? -6.553 0.476 -7.840 1.00 94.50 92 ASP A C 1
ATOM 707 O O . ASP A 1 92 ? -5.739 1.376 -8.048 1.00 94.50 92 ASP A O 1
ATOM 711 N N . ASP A 1 93 ? -6.198 -0.681 -7.295 1.00 96.44 93 ASP A N 1
ATOM 712 C CA . ASP A 1 93 ? -4.839 -1.001 -6.865 1.00 96.44 93 ASP A CA 1
ATOM 713 C C . ASP A 1 93 ? -4.442 -2.377 -7.410 1.00 96.44 93 ASP A C 1
ATOM 715 O O . ASP A 1 93 ? -5.052 -3.396 -7.081 1.00 96.44 93 ASP A O 1
ATOM 719 N N . ALA A 1 94 ? -3.437 -2.383 -8.290 1.00 93.00 94 ALA A N 1
ATOM 720 C CA . ALA A 1 94 ? -2.928 -3.594 -8.927 1.00 93.00 94 ALA A CA 1
ATOM 721 C C . ALA A 1 94 ? -2.057 -4.442 -7.987 1.00 93.00 94 ALA A C 1
ATOM 723 O O . ALA A 1 94 ? -1.832 -5.615 -8.268 1.00 93.00 94 ALA A O 1
ATOM 724 N N . VAL A 1 95 ? -1.559 -3.857 -6.893 1.00 93.50 95 VAL A N 1
ATOM 725 C CA . VAL A 1 95 ? -0.710 -4.531 -5.907 1.00 93.50 95 VAL A CA 1
ATOM 726 C C . VAL A 1 95 ? -1.562 -5.152 -4.802 1.00 93.50 95 VAL A C 1
ATOM 728 O O . VAL A 1 95 ? -1.328 -6.289 -4.405 1.00 93.50 95 VAL A O 1
ATOM 731 N N . ALA A 1 96 ? -2.563 -4.415 -4.319 1.00 95.06 96 ALA A N 1
ATOM 732 C CA . ALA A 1 96 ? -3.450 -4.837 -3.240 1.00 95.06 96 ALA A CA 1
ATOM 733 C C . ALA A 1 96 ? -4.919 -4.612 -3.621 1.00 95.06 96 ALA A C 1
ATOM 735 O O . ALA A 1 96 ? -5.505 -3.560 -3.358 1.00 95.06 96 ALA A O 1
ATOM 736 N N . SER A 1 97 ? -5.521 -5.629 -4.241 1.00 94.56 97 SER A N 1
ATOM 737 C CA . SER A 1 97 ? -6.919 -5.577 -4.680 1.00 94.56 97 SER A CA 1
ATOM 738 C C . SER A 1 97 ? -7.907 -5.358 -3.522 1.00 94.56 97 SER A C 1
ATOM 740 O O . SER A 1 97 ? -7.592 -5.570 -2.349 1.00 94.56 97 SER A O 1
ATOM 742 N N . MET A 1 98 ? -9.151 -5.002 -3.859 1.00 95.44 98 MET A N 1
ATOM 743 C CA . MET A 1 98 ? -10.233 -4.847 -2.877 1.00 95.44 98 MET A CA 1
ATOM 744 C C . MET A 1 98 ? -10.423 -6.097 -2.002 1.00 95.44 98 MET A C 1
ATOM 746 O O . MET A 1 98 ? -10.672 -5.967 -0.804 1.00 95.44 98 MET A O 1
ATOM 750 N N . ASP A 1 99 ? -10.267 -7.295 -2.572 1.00 94.56 99 ASP A N 1
ATOM 751 C CA . ASP A 1 99 ? -10.416 -8.556 -1.838 1.00 94.56 99 ASP A CA 1
ATOM 752 C C . ASP A 1 99 ? -9.357 -8.701 -0.738 1.00 94.56 99 ASP A C 1
ATOM 754 O O . ASP A 1 99 ? -9.669 -9.163 0.360 1.00 94.56 99 ASP A O 1
ATOM 758 N N . VAL A 1 100 ? -8.128 -8.234 -0.992 1.00 95.88 100 VAL A N 1
ATOM 759 C CA . VAL A 1 100 ? -7.046 -8.215 0.004 1.00 95.88 100 VAL A CA 1
ATOM 760 C C . VAL A 1 100 ? -7.396 -7.257 1.142 1.00 95.88 100 VAL A C 1
ATOM 762 O O . VAL A 1 100 ? -7.329 -7.640 2.309 1.00 95.88 100 VAL A O 1
ATOM 765 N N . GLY A 1 101 ? -7.832 -6.034 0.830 1.00 97.31 101 GLY A N 1
ATOM 766 C CA . GLY A 1 101 ? -8.233 -5.058 1.846 1.00 97.31 101 GLY A CA 1
ATOM 767 C C . GLY A 1 101 ? -9.398 -5.541 2.717 1.00 97.31 101 GLY A C 1
ATOM 768 O O . GLY A 1 101 ? -9.361 -5.411 3.943 1.00 97.31 101 GLY A O 1
ATOM 769 N N . LEU A 1 102 ? -10.415 -6.148 2.098 1.00 96.88 102 LEU A N 1
ATOM 770 C CA . LEU A 1 102 ? -11.562 -6.727 2.801 1.00 96.88 102 LEU A CA 1
ATOM 771 C C . LEU A 1 102 ? -11.172 -7.936 3.655 1.00 96.88 102 LEU A C 1
ATOM 773 O O . LEU A 1 102 ? -11.693 -8.088 4.760 1.00 96.88 102 LEU A O 1
ATOM 777 N N . PHE A 1 103 ? -10.251 -8.775 3.173 1.00 97.38 103 PHE A N 1
ATOM 778 C CA . PHE A 1 103 ? -9.680 -9.861 3.964 1.00 97.38 103 PHE A CA 1
ATOM 779 C C . PHE A 1 103 ? -9.008 -9.308 5.224 1.00 97.38 103 PHE A C 1
ATOM 781 O O . PHE A 1 103 ? -9.352 -9.720 6.327 1.00 97.38 103 PHE A O 1
ATOM 788 N N . VAL A 1 104 ? -8.121 -8.316 5.086 1.00 97.94 104 VAL A N 1
ATOM 789 C CA . VAL A 1 104 ? -7.433 -7.716 6.241 1.00 97.94 104 VAL A CA 1
ATOM 790 C C . VAL A 1 104 ? -8.432 -7.118 7.231 1.00 97.94 104 VAL A C 1
ATOM 792 O O . VAL A 1 104 ? -8.309 -7.347 8.431 1.00 97.94 104 VAL A O 1
ATOM 795 N N . HIS A 1 105 ? -9.457 -6.412 6.748 1.00 98.38 105 HIS A N 1
ATOM 796 C CA . HIS A 1 105 ? -10.502 -5.862 7.612 1.00 98.38 105 HIS A CA 1
ATOM 797 C C . HIS A 1 105 ? -11.269 -6.944 8.384 1.00 98.38 105 HIS A C 1
ATOM 799 O O . HIS A 1 105 ? -11.588 -6.758 9.555 1.00 98.38 105 HIS A O 1
ATOM 805 N N . ARG A 1 106 ? -11.555 -8.082 7.746 1.00 97.56 106 ARG A N 1
ATOM 806 C CA . ARG A 1 106 ? -12.250 -9.199 8.390 1.00 97.56 106 ARG A CA 1
ATOM 807 C C . ARG A 1 106 ? -11.400 -9.872 9.468 1.00 97.56 106 ARG A C 1
ATOM 809 O O . ARG A 1 106 ? -11.940 -10.249 10.503 1.00 97.56 106 ARG A O 1
ATOM 816 N N . GLU A 1 107 ? -10.104 -10.038 9.218 1.00 98.00 107 GLU A N 1
ATOM 817 C CA . GLU A 1 107 ? -9.212 -10.775 10.120 1.00 98.00 107 GLU A CA 1
ATOM 818 C C . GLU A 1 107 ? -8.638 -9.911 11.256 1.00 98.00 107 GLU A C 1
ATOM 820 O O . GLU A 1 107 ? -8.229 -10.455 12.282 1.00 98.00 107 GLU A O 1
ATOM 825 N N . VAL A 1 108 ? -8.612 -8.579 11.113 1.00 98.50 108 VAL A N 1
ATOM 826 C CA . VAL A 1 108 ? -8.185 -7.652 12.176 1.00 98.50 108 VAL A CA 1
ATOM 827 C C . VAL A 1 108 ? -9.395 -7.249 13.040 1.00 98.50 108 VAL A C 1
ATOM 829 O O . VAL A 1 108 ? -10.244 -6.495 12.553 1.00 98.50 108 VAL A O 1
ATOM 832 N N . PRO A 1 109 ? -9.475 -7.670 14.325 1.00 96.62 109 PRO A N 1
ATOM 833 C CA . PRO A 1 109 ? -10.699 -7.570 15.132 1.00 96.62 109 PRO A CA 1
ATOM 834 C C . PRO A 1 109 ? -11.246 -6.154 15.351 1.00 96.62 109 PRO A C 1
ATOM 836 O O . PRO A 1 109 ? -12.459 -5.971 15.395 1.00 96.62 109 PRO A O 1
ATOM 839 N N . ASP A 1 110 ? -10.362 -5.166 15.506 1.00 96.19 110 ASP A N 1
ATOM 840 C CA . ASP A 1 110 ? -10.722 -3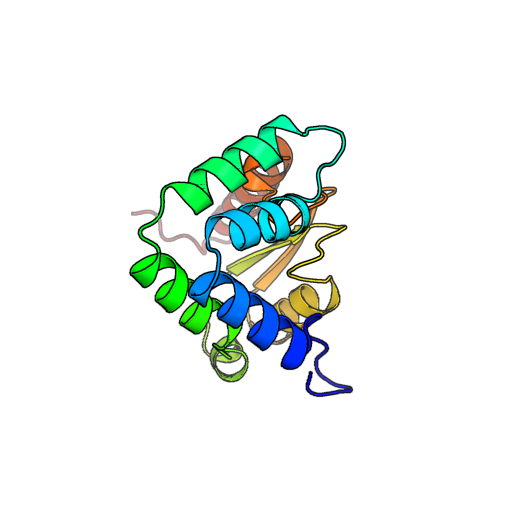.762 15.738 1.00 96.19 110 ASP A CA 1
ATOM 841 C C . ASP A 1 110 ? -10.157 -2.884 14.619 1.00 96.19 110 ASP A C 1
ATOM 843 O O . ASP A 1 110 ? -9.252 -2.066 14.804 1.00 96.19 110 ASP A O 1
ATOM 847 N N . SER A 1 111 ? -10.633 -3.142 13.401 1.00 98.31 111 SER A N 1
ATOM 848 C CA . SER A 1 111 ? -10.246 -2.371 12.227 1.00 98.31 111 SER A CA 1
ATOM 849 C C . SER A 1 111 ? -11.391 -1.528 11.678 1.00 98.31 111 SER A C 1
ATOM 851 O O . SER A 1 111 ? -12.556 -1.915 11.660 1.00 98.31 111 SER A O 1
ATOM 853 N N . THR A 1 112 ? -11.037 -0.349 11.184 1.00 98.56 112 THR A N 1
ATOM 854 C CA . THR A 1 112 ? -11.906 0.549 10.432 1.00 98.56 112 THR A CA 1
ATOM 855 C C . THR A 1 112 ? -11.475 0.527 8.976 1.00 98.56 112 THR A C 1
ATOM 857 O O . THR A 1 112 ? -10.337 0.863 8.666 1.00 98.56 112 THR A O 1
ATOM 860 N N . PHE A 1 113 ? -12.382 0.170 8.070 1.00 98.62 113 PHE A N 1
ATOM 861 C CA . PHE A 1 113 ? -12.109 0.150 6.635 1.00 98.62 113 PHE A CA 1
ATOM 862 C C . PHE A 1 113 ? -12.656 1.407 5.951 1.00 98.62 113 PHE A C 1
ATOM 864 O O . PHE A 1 113 ? -13.809 1.804 6.169 1.00 98.62 113 PHE A O 1
ATOM 871 N N . ARG A 1 114 ? -11.829 2.059 5.131 1.00 98.56 114 ARG A N 1
ATOM 872 C CA . ARG A 1 114 ? -12.204 3.232 4.332 1.00 98.56 114 ARG A CA 1
ATOM 873 C C . ARG A 1 114 ? -11.673 3.070 2.918 1.00 98.56 114 ARG A C 1
ATOM 875 O O . ARG A 1 114 ? -10.474 2.911 2.722 1.00 98.56 114 ARG A O 1
ATOM 882 N N . VAL A 1 115 ? -12.569 3.156 1.941 1.00 98.56 115 VAL A N 1
ATOM 883 C CA . VAL A 1 115 ? -12.187 3.215 0.529 1.00 98.56 115 VAL A CA 1
ATOM 884 C C . VAL A 1 115 ? -12.061 4.675 0.117 1.00 98.56 115 VAL A C 1
ATOM 886 O O . VAL A 1 115 ? -12.963 5.466 0.396 1.00 98.56 115 VAL A O 1
ATOM 889 N N . ILE A 1 116 ? -10.967 5.021 -0.554 1.00 98.38 116 ILE A N 1
ATOM 890 C CA . ILE A 1 116 ? -10.754 6.342 -1.149 1.00 98.38 116 ILE A CA 1
ATOM 891 C C . ILE A 1 116 ? -10.784 6.248 -2.676 1.00 98.38 116 ILE A C 1
ATOM 893 O O . ILE A 1 116 ? -10.351 5.254 -3.259 1.00 98.38 116 ILE A O 1
ATOM 897 N N . GLU A 1 117 ? -11.275 7.303 -3.328 1.00 97.25 117 GLU A N 1
ATOM 898 C CA . GLU A 1 117 ? -11.249 7.440 -4.791 1.00 97.25 117 GLU A CA 1
ATOM 899 C C . GLU A 1 117 ? -9.827 7.799 -5.251 1.00 97.25 117 GLU A C 1
ATOM 901 O O . GLU A 1 117 ? -9.514 8.944 -5.579 1.00 97.25 117 GLU A O 1
ATOM 906 N N . ALA A 1 118 ? -8.947 6.803 -5.182 1.00 97.19 118 ALA A N 1
ATOM 907 C CA . ALA A 1 118 ? -7.555 6.857 -5.592 1.00 97.19 118 ALA A CA 1
ATOM 908 C C . ALA A 1 118 ? -7.204 5.599 -6.396 1.00 97.19 118 ALA A C 1
ATOM 910 O O . ALA A 1 118 ? -7.641 4.494 -6.064 1.00 97.19 118 ALA A O 1
ATOM 911 N N . THR A 1 119 ? -6.381 5.790 -7.424 1.00 97.06 119 THR A N 1
ATOM 912 C CA . THR A 1 119 ? -5.814 4.725 -8.262 1.00 97.06 119 THR A CA 1
ATOM 913 C C . THR A 1 119 ? -4.313 4.618 -7.994 1.00 97.06 119 THR A C 1
ATOM 915 O O . THR A 1 119 ? -3.636 5.648 -7.863 1.00 97.06 119 THR A O 1
ATOM 918 N N . GLY A 1 120 ? -3.812 3.386 -7.944 1.00 97.31 120 GLY A N 1
ATOM 919 C CA . GLY A 1 120 ? -2.442 3.026 -7.597 1.00 97.31 120 GLY A CA 1
ATOM 920 C C . GLY A 1 120 ? -2.269 2.679 -6.120 1.00 97.31 120 GLY A C 1
ATOM 921 O O . GLY A 1 120 ? -3.163 2.874 -5.299 1.00 97.31 120 GLY A O 1
ATOM 922 N N . HIS A 1 121 ? -1.075 2.210 -5.777 1.00 97.75 121 HIS A N 1
ATOM 923 C CA . HIS A 1 121 ? -0.706 1.754 -4.436 1.00 97.75 121 HIS A CA 1
ATOM 924 C C . HIS A 1 121 ? -0.076 2.863 -3.569 1.00 97.75 121 HIS A C 1
ATOM 926 O O . HIS A 1 121 ? 0.213 2.678 -2.388 1.00 97.75 121 HIS A O 1
ATOM 932 N N . CYS A 1 122 ? 0.149 4.055 -4.136 1.00 98.19 122 CYS A N 1
ATOM 933 C CA . CYS A 1 122 ? 0.799 5.178 -3.451 1.00 98.19 122 CYS A CA 1
ATOM 934 C C . CYS A 1 122 ? -0.134 6.388 -3.251 1.00 98.19 122 CYS A C 1
ATOM 936 O O . CYS A 1 122 ? 0.228 7.503 -3.642 1.00 98.19 122 CYS A O 1
ATOM 938 N N . PRO A 1 123 ? -1.311 6.243 -2.607 1.00 98.25 123 PRO A N 1
ATOM 939 C CA . PRO A 1 123 ? -2.254 7.354 -2.455 1.00 98.25 123 PRO A CA 1
ATOM 940 C C . PRO A 1 123 ? -1.684 8.501 -1.612 1.00 98.25 123 PRO A C 1
ATOM 942 O O . PRO A 1 123 ? -2.067 9.652 -1.798 1.00 98.25 123 PRO A O 1
ATOM 945 N N . HIS A 1 124 ? -0.718 8.223 -0.734 1.00 98.25 124 HIS A N 1
ATOM 946 C CA . HIS A 1 124 ? -0.010 9.241 0.042 1.00 98.25 124 HIS A CA 1
ATOM 947 C C . HIS A 1 124 ? 0.825 10.199 -0.828 1.00 98.25 124 HIS A C 1
ATOM 949 O O . HIS A 1 124 ? 1.093 11.319 -0.399 1.00 98.25 124 HIS A O 1
ATOM 955 N N . VAL A 1 125 ? 1.203 9.783 -2.042 1.00 97.62 125 VAL A N 1
ATOM 956 C CA . VAL A 1 125 ? 1.896 10.616 -3.038 1.00 97.62 125 VAL A CA 1
ATOM 957 C C . VAL A 1 125 ? 0.904 11.169 -4.054 1.00 97.62 125 VAL A C 1
ATOM 959 O O . VAL A 1 125 ? 0.887 12.369 -4.321 1.00 97.62 125 VAL A O 1
ATOM 962 N N . SER A 1 126 ? 0.060 10.305 -4.622 1.00 98.00 126 SER A N 1
ATOM 963 C CA . SER A 1 126 ? -0.787 10.658 -5.762 1.00 98.00 126 SER A CA 1
ATOM 964 C C . SER A 1 126 ? -2.109 11.322 -5.372 1.00 98.00 126 SER A C 1
ATOM 966 O O . SER A 1 126 ? -2.628 12.151 -6.119 1.00 98.00 126 SER A O 1
ATOM 968 N N . HIS A 1 127 ? -2.656 11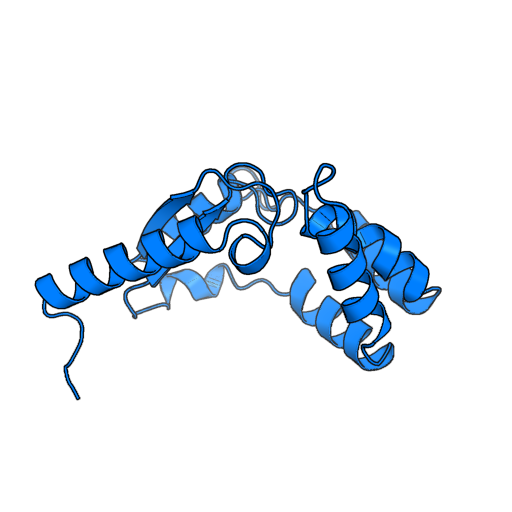.006 -4.200 1.00 98.25 127 HIS A N 1
ATOM 969 C CA . HIS A 1 127 ? -3.918 11.549 -3.686 1.00 98.25 127 HIS A CA 1
ATOM 970 C C . HIS A 1 127 ? -3.765 12.001 -2.219 1.00 98.25 127 HIS A C 1
ATOM 972 O O . HIS A 1 127 ? -4.508 11.553 -1.333 1.00 98.25 127 HIS A O 1
ATOM 978 N N . PRO A 1 128 ? -2.795 12.888 -1.918 1.00 98.25 128 PRO A N 1
ATOM 979 C CA . PRO A 1 128 ? -2.412 13.195 -0.544 1.00 98.25 128 PRO A CA 1
ATOM 980 C C . PRO A 1 128 ? -3.544 13.867 0.236 1.00 98.25 128 PRO A C 1
ATOM 982 O O . PRO A 1 128 ? -3.708 13.596 1.421 1.00 98.25 128 PRO A O 1
ATOM 985 N N . GLN A 1 129 ? -4.367 14.703 -0.407 1.00 98.44 129 GLN A N 1
ATOM 986 C CA . GLN A 1 129 ? -5.490 15.365 0.263 1.00 98.44 129 GLN A CA 1
ATOM 987 C C . GLN A 1 129 ? -6.531 14.354 0.756 1.00 98.44 129 GLN A C 1
ATOM 989 O O . GLN A 1 129 ? -6.975 14.463 1.897 1.00 98.44 129 GLN A O 1
ATOM 994 N N . ALA A 1 130 ? -6.880 13.363 -0.073 1.00 98.31 130 ALA A N 1
ATOM 995 C CA . ALA A 1 130 ? -7.809 12.300 0.308 1.00 98.31 130 ALA A CA 1
ATOM 996 C C . ALA A 1 130 ? -7.224 11.457 1.450 1.00 98.31 130 ALA A C 1
ATOM 998 O O . ALA A 1 130 ? -7.871 11.287 2.479 1.00 98.31 130 ALA A O 1
ATOM 999 N N . THR A 1 131 ? -5.961 11.039 1.318 1.00 98.56 131 THR A N 1
ATOM 1000 C CA . THR A 1 131 ? -5.246 10.273 2.352 1.00 98.56 131 THR A CA 1
ATOM 1001 C C . THR A 1 131 ? -5.233 11.007 3.698 1.00 98.56 131 THR A C 1
ATOM 1003 O O . THR A 1 131 ? -5.601 10.444 4.728 1.00 98.56 131 THR A O 1
ATOM 1006 N N . VAL A 1 132 ? -4.858 12.291 3.705 1.00 98.69 132 VAL A N 1
ATOM 1007 C CA . VAL A 1 132 ? -4.798 13.111 4.925 1.00 98.69 132 VAL A CA 1
ATOM 1008 C C . VAL A 1 132 ? -6.181 13.315 5.539 1.00 98.69 132 VAL A C 1
ATOM 1010 O O . VAL A 1 132 ? -6.305 13.264 6.763 1.00 98.69 132 VAL A O 1
ATOM 1013 N N . ALA A 1 133 ? -7.212 13.556 4.724 1.00 98.62 133 ALA A N 1
ATOM 1014 C CA . ALA A 1 133 ? -8.578 13.718 5.215 1.00 98.62 133 ALA A CA 1
ATOM 1015 C C . ALA A 1 133 ? -9.058 12.453 5.940 1.00 98.62 133 ALA A C 1
ATOM 1017 O O . ALA A 1 133 ? -9.462 12.541 7.098 1.00 98.62 133 ALA A O 1
ATOM 1018 N N . THR A 1 134 ? -8.895 11.279 5.322 1.00 98.69 134 THR A N 1
ATOM 1019 C CA . THR A 1 134 ? -9.293 9.991 5.909 1.00 98.69 134 THR A CA 1
ATOM 1020 C C . THR A 1 134 ? -8.571 9.703 7.227 1.00 98.69 134 THR A C 1
ATOM 1022 O O . THR A 1 134 ? -9.202 9.283 8.195 1.00 98.69 134 THR A O 1
ATOM 1025 N N . ILE A 1 135 ? -7.264 9.984 7.307 1.00 98.62 135 ILE A N 1
ATOM 1026 C CA . ILE A 1 135 ? -6.498 9.824 8.554 1.00 98.62 135 ILE A CA 1
ATOM 1027 C C . ILE A 1 135 ? -7.032 10.759 9.646 1.00 98.62 135 ILE A C 1
ATOM 1029 O O . ILE A 1 135 ? -7.244 10.331 10.779 1.00 98.62 135 ILE A O 1
ATOM 1033 N N . ARG A 1 136 ? -7.261 12.039 9.328 1.00 98.38 136 ARG A N 1
ATOM 1034 C CA . ARG A 1 136 ? -7.742 13.027 10.308 1.00 98.38 136 ARG A CA 1
ATOM 1035 C C . ARG A 1 136 ? -9.132 12.699 10.834 1.00 98.38 136 ARG A C 1
ATOM 1037 O O . ARG A 1 136 ? -9.371 12.858 12.027 1.00 98.38 136 ARG A O 1
ATOM 1044 N N . GLU A 1 137 ? -10.029 12.254 9.962 1.00 98.31 137 GLU A N 1
ATOM 1045 C CA . GLU A 1 137 ? -11.377 11.831 10.343 1.00 98.31 137 GLU A CA 1
ATOM 1046 C C . GLU A 1 137 ? -11.327 10.661 11.324 1.00 98.31 137 GLU A C 1
ATOM 1048 O O . GLU A 1 137 ? -11.929 10.745 12.395 1.00 98.31 137 GLU A O 1
ATOM 1053 N N . TYR A 1 138 ? -10.534 9.632 11.015 1.00 98.19 138 TYR A N 1
ATOM 1054 C CA . TYR A 1 138 ? -10.344 8.490 11.904 1.00 98.19 138 TYR A CA 1
ATOM 1055 C C . TYR A 1 138 ? -9.781 8.905 13.266 1.00 98.19 138 TYR A C 1
ATOM 1057 O O . TYR A 1 138 ? -10.342 8.541 14.294 1.00 98.19 138 TYR A O 1
ATOM 1065 N N . LEU A 1 139 ? -8.717 9.714 13.302 1.00 97.62 139 LEU A N 1
ATOM 1066 C CA . LEU A 1 139 ? -8.133 10.164 14.571 1.00 97.62 139 LEU A CA 1
ATOM 1067 C C . LEU A 1 139 ? -9.141 10.962 15.413 1.00 97.62 139 LEU A C 1
ATOM 1069 O O . LEU A 1 139 ? -9.276 10.711 16.606 1.00 97.62 139 LEU A O 1
ATOM 1073 N N . ALA A 1 140 ? -9.928 11.843 14.792 1.00 96.69 140 ALA A N 1
ATOM 1074 C CA . ALA A 1 140 ? -10.981 12.579 15.490 1.00 96.69 140 ALA A CA 1
ATOM 1075 C C . ALA A 1 140 ? -12.128 11.672 15.987 1.00 96.69 140 ALA A C 1
ATOM 1077 O O . ALA A 1 140 ? -12.808 11.999 16.962 1.00 96.69 140 ALA A O 1
ATOM 1078 N N . GLU A 1 141 ? -12.411 10.552 15.316 1.00 94.75 141 GLU A N 1
ATOM 1079 C CA . GLU A 1 141 ? -13.326 9.512 15.809 1.00 94.75 141 GLU A CA 1
ATOM 1080 C C . GLU A 1 141 ? -12.745 8.790 17.033 1.00 94.75 141 GLU A C 1
ATOM 1082 O O . GLU A 1 141 ? -13.450 8.651 18.034 1.00 94.75 141 GLU A O 1
ATOM 1087 N N . GLN A 1 142 ? -11.461 8.417 16.996 1.00 91.44 142 GLN A N 1
ATOM 1088 C CA . GLN A 1 142 ? -10.776 7.752 18.112 1.00 91.44 142 GLN A CA 1
ATOM 1089 C C . GLN A 1 142 ? -10.672 8.647 19.357 1.00 91.44 142 GLN A C 1
ATOM 1091 O O . GLN A 1 142 ? -10.931 8.184 20.472 1.00 91.44 142 GLN A O 1
ATOM 1096 N N . ASP A 1 143 ? -10.382 9.939 19.175 1.00 89.44 143 ASP A N 1
ATOM 1097 C CA . ASP A 1 143 ? -10.357 10.929 20.258 1.00 89.44 143 ASP A CA 1
ATOM 1098 C C . ASP A 1 143 ? -11.730 11.043 20.938 1.00 89.44 143 ASP A C 1
ATOM 1100 O O . ASP A 1 143 ? -11.839 11.037 22.165 1.00 89.44 143 ASP A O 1
ATOM 1104 N N . ARG A 1 144 ? -12.810 11.090 20.143 1.00 89.50 144 ARG A N 1
ATOM 1105 C CA . ARG A 1 144 ? -14.191 11.144 20.657 1.00 89.50 144 ARG A CA 1
ATOM 1106 C C . ARG A 1 144 ? -14.605 9.864 21.379 1.00 89.50 144 ARG A C 1
ATOM 1108 O O . ARG A 1 144 ? -15.412 9.936 22.303 1.00 89.50 144 ARG A O 1
ATOM 1115 N N . ALA A 1 145 ? -14.069 8.717 20.970 1.00 83.44 145 ALA A N 1
ATOM 1116 C CA . ALA A 1 145 ? -14.301 7.432 21.622 1.00 83.44 145 ALA A CA 1
ATOM 1117 C C . ALA A 1 145 ? -13.490 7.255 22.923 1.00 83.44 145 ALA A C 1
ATOM 1119 O O . ALA A 1 145 ? -13.726 6.295 23.654 1.00 83.44 145 ALA A O 1
ATOM 1120 N N . GLY A 1 146 ? -12.558 8.168 23.233 1.00 76.94 146 GLY A N 1
ATOM 1121 C CA . GLY A 1 146 ? -11.687 8.075 24.409 1.00 76.94 146 GLY A CA 1
ATOM 1122 C C . GLY A 1 146 ? -10.645 6.955 24.314 1.00 76.94 146 GLY A C 1
ATOM 1123 O O . GLY A 1 146 ? -10.145 6.502 25.341 1.00 76.94 146 GLY A O 1
ATOM 1124 N N . LEU A 1 147 ? -10.344 6.487 23.097 1.00 66.38 147 LEU A N 1
ATOM 1125 C CA . LEU A 1 147 ? -9.418 5.377 22.835 1.00 66.38 147 LEU A CA 1
ATOM 1126 C C . LEU A 1 147 ? -7.968 5.843 22.638 1.00 66.38 147 LEU A C 1
ATOM 1128 O O . LEU A 1 147 ? -7.043 5.035 22.712 1.00 66.38 147 LEU A O 1
ATOM 1132 N N . VAL A 1 148 ? -7.753 7.146 22.446 1.00 58.16 148 VAL A N 1
ATOM 1133 C CA . VAL A 1 148 ? -6.421 7.756 22.460 1.00 58.16 148 VAL A CA 1
ATOM 1134 C C . VAL A 1 148 ? -6.128 8.212 23.884 1.00 58.16 148 VAL A C 1
ATOM 1136 O O . VAL A 1 148 ? -6.719 9.171 24.380 1.00 58.16 148 VAL A O 1
ATOM 1139 N N . ALA A 1 149 ? -5.213 7.521 24.564 1.00 52.03 149 ALA A N 1
ATOM 1140 C CA . ALA A 1 149 ? -4.631 8.047 25.789 1.00 52.03 149 ALA A CA 1
ATOM 1141 C C . ALA A 1 149 ? -3.894 9.349 25.438 1.00 52.03 149 ALA A C 1
ATOM 1143 O O . ALA A 1 149 ? -2.883 9.325 24.736 1.00 52.03 149 ALA A O 1
ATOM 1144 N N . THR A 1 150 ? -4.414 10.490 25.892 1.00 47.66 150 THR A N 1
ATOM 1145 C CA . THR A 1 150 ? -3.650 11.741 25.893 1.00 47.66 150 THR A CA 1
ATOM 1146 C C . THR A 1 150 ? -2.349 11.522 26.673 1.00 47.66 150 THR A C 1
ATOM 1148 O O . THR A 1 150 ? -2.429 10.936 27.759 1.00 47.66 150 THR A O 1
ATOM 1151 N N . PRO A 1 151 ? -1.186 11.954 26.147 1.00 53.53 151 PRO A N 1
ATOM 1152 C CA . PRO A 1 151 ? 0.073 11.898 26.884 1.00 53.53 151 PRO A CA 1
ATOM 1153 C C . PRO A 1 151 ? 0.012 12.654 28.216 1.00 53.53 151 PRO A C 1
ATOM 1155 O O . PRO A 1 151 ? -0.718 13.673 28.289 1.00 53.53 151 PRO A O 1
#

Foldseek 3Di:
DPPPLDDQLDDPVRLVVLLVCLVPPQLVSLLVVLCQQQVCPVCVVSSVVSSVVSVPDDSVVSSVVSCCVVVDDCLVVLLVDPAQEEQEAECAESRQDPRNSVSSQVNNPRYDYDYDPDHHNCCCPVVVVRVVVSVVVVVVVCVVVVVDDDD

Solvent-accessible surface area (backbone atoms only — not comparable to full-atom values): 8643 Å² total; per-residue (Å²): 104,53,79,92,85,37,63,57,83,61,53,72,68,56,53,51,50,53,56,51,33,40,77,78,36,48,61,62,36,21,67,58,47,25,52,52,43,38,44,43,83,93,46,53,66,63,27,52,52,46,23,51,51,52,60,69,45,58,64,71,58,48,48,53,51,49,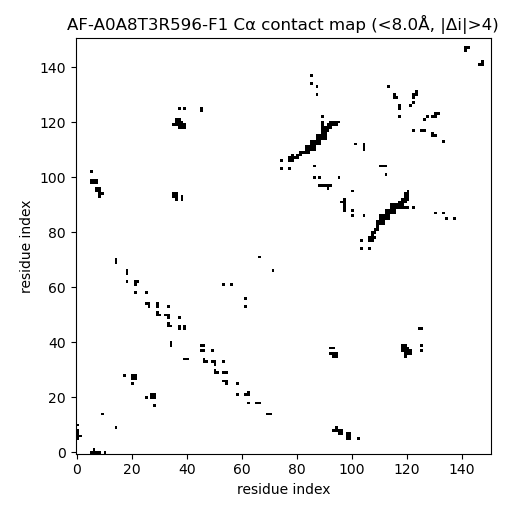48,58,63,75,69,57,80,60,74,89,49,33,67,7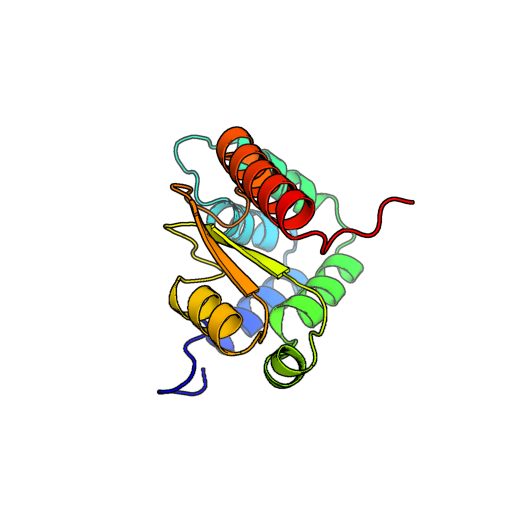0,50,86,63,81,39,83,44,81,36,40,69,46,22,79,71,59,37,65,64,43,52,52,48,52,47,69,43,22,80,51,49,46,81,42,78,42,102,32,55,10,70,42,37,74,74,79,35,39,69,61,48,51,48,56,54,52,53,51,52,57,49,36,54,74,69,65,72,56,81,77,131

Nearest PDB structures (foldseek):
  1wom-assembly2_B  TM=9.896E-01  e=1.999E-12  Bacillus subtilis
  1wpr-assembly2_B  TM=9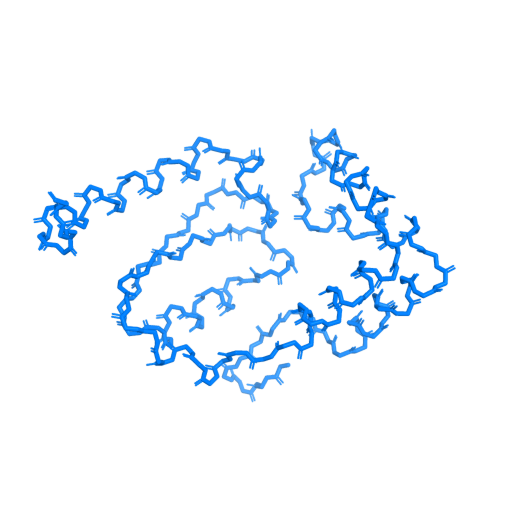.892E-01  e=2.481E-12  Bacillus subtilis
  1wpr-assembly1_A  TM=9.880E-01  e=1.252E-11  Bacillus subtilis
  3qvm-assembly1_A  TM=9.724E-01  e=6.791E-10  Oleispira antarctica
  5h3h-assembly1_A  TM=8.996E-01  e=2.184E-04  Exiguobacterium antarcticum B7